Protein AF-A0A9E2K5U3-F1 (afdb_monomer)

Secondary structure (DSSP, 8-state):
-------------SS-PPP----TT-EEEETTEEEEEPPP-TTS-EEEEEEE-SSS--EEEEEEEEE-TTS-EEE--S-TTS--

Solvent-accessible surface area (backbone atoms only — not comparable to full-atom values): 5318 Å² total; per-residue (Å²): 142,86,81,86,79,82,86,77,80,83,88,81,76,88,87,73,75,71,76,85,61,70,45,71,56,42,70,47,85,50,78,70,25,38,38,35,27,35,62,59,48,97,39,54,30,25,47,38,33,41,35,40,32,73,74,97,62,66,49,74,51,72,47,52,27,26,61,47,100,85,37,43,78,43,78,58,93,80,52,81,87,57,69,94

Structure (mmCIF, N/CA/C/O backbone):
data_AF-A0A9E2K5U3-F1
#
_entry.id   AF-A0A9E2K5U3-F1
#
loop_
_atom_site.group_PDB
_atom_site.id
_atom_site.type_symbol
_atom_site.label_atom_id
_atom_site.label_alt_id
_atom_site.label_comp_id
_atom_site.label_asym_id
_atom_site.label_entity_id
_atom_site.label_seq_id
_atom_site.pdbx_PDB_ins_code
_atom_site.Cartn_x
_atom_site.Cartn_y
_atom_site.Cartn_z
_atom_site.occupancy
_atom_site.B_iso_or_equiv
_atom_site.auth_seq_id
_atom_site.auth_comp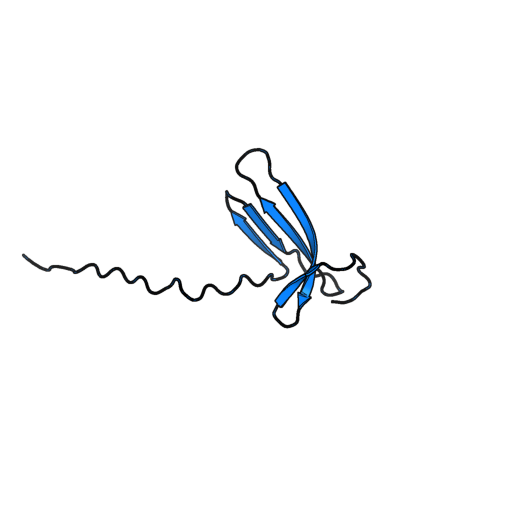_id
_atom_site.auth_asym_id
_atom_site.auth_atom_id
_atom_site.pdbx_PDB_model_num
ATOM 1 N N . MET A 1 1 ? -35.951 11.182 -49.240 1.00 42.78 1 MET A N 1
ATOM 2 C CA . MET A 1 1 ? -34.645 11.260 -48.548 1.00 42.78 1 MET A CA 1
ATOM 3 C C . MET A 1 1 ? -34.577 12.560 -47.773 1.00 42.78 1 MET A C 1
ATOM 5 O O . MET A 1 1 ? -34.697 13.598 -48.410 1.00 42.78 1 MET A O 1
ATOM 9 N N . ARG A 1 2 ? -34.440 12.476 -46.443 1.00 43.06 2 ARG A N 1
ATOM 10 C CA . ARG A 1 2 ? -33.873 13.461 -45.495 1.00 43.06 2 ARG A CA 1
ATOM 11 C C . ARG A 1 2 ? -34.402 13.111 -44.102 1.00 43.06 2 ARG A C 1
ATOM 13 O O . ARG A 1 2 ? -35.483 13.543 -43.726 1.00 43.06 2 ARG A O 1
ATOM 20 N N . LEU A 1 3 ? -33.645 12.307 -43.366 1.00 42.31 3 LEU A N 1
ATOM 21 C CA . LEU A 1 3 ? -33.776 12.224 -41.917 1.00 42.31 3 LEU A CA 1
ATOM 22 C C . LEU A 1 3 ? -32.431 12.687 -41.361 1.00 42.31 3 LEU A C 1
ATOM 24 O O . LEU A 1 3 ? -31.433 11.979 -41.464 1.00 42.31 3 LEU A O 1
ATOM 28 N N . GLY A 1 4 ? -32.387 13.941 -40.914 1.00 45.78 4 GLY A N 1
ATOM 29 C CA . GLY A 1 4 ? -31.239 14.487 -40.205 1.00 45.78 4 GLY A CA 1
ATOM 30 C C . GLY A 1 4 ? -31.255 13.948 -38.783 1.00 45.78 4 GLY A C 1
ATOM 31 O O . GLY A 1 4 ? -32.186 14.240 -38.037 1.00 45.78 4 GLY A O 1
ATOM 32 N N . LEU A 1 5 ? -30.251 13.153 -38.420 1.00 51.59 5 LEU A N 1
ATOM 33 C CA . LEU A 1 5 ? -29.992 12.796 -37.031 1.00 51.59 5 LEU A CA 1
ATOM 34 C C . LEU A 1 5 ? -28.969 13.786 -36.476 1.00 51.59 5 LEU A C 1
ATOM 36 O O . LEU A 1 5 ? -27.810 13.803 -36.886 1.00 51.59 5 LEU A O 1
ATOM 40 N N . ALA A 1 6 ? -29.437 14.640 -35.572 1.00 52.59 6 ALA A N 1
ATOM 41 C CA . ALA A 1 6 ? -28.598 15.494 -34.756 1.00 52.59 6 ALA A CA 1
ATOM 42 C C . ALA A 1 6 ? -27.813 14.618 -33.768 1.00 52.59 6 ALA A C 1
ATOM 44 O O . ALA A 1 6 ? -28.394 14.016 -32.865 1.00 52.59 6 ALA A O 1
ATOM 45 N N . SER A 1 7 ? -26.494 14.548 -33.938 1.00 5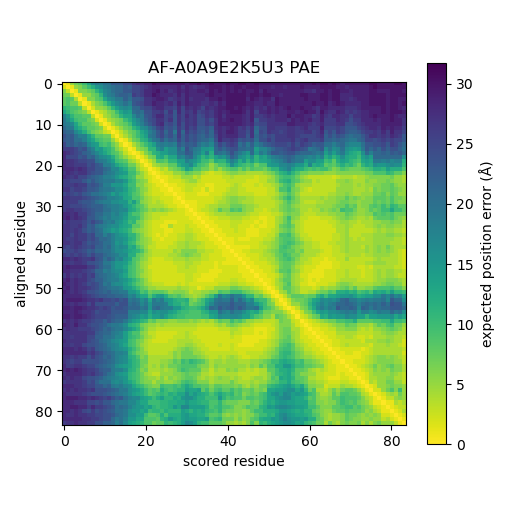3.88 7 SER A N 1
ATOM 46 C CA . SER A 1 7 ? -25.588 13.950 -32.957 1.00 53.88 7 SER A CA 1
ATOM 47 C C . SER A 1 7 ? -25.399 14.916 -31.790 1.00 53.88 7 SER A C 1
ATOM 49 O O . SER A 1 7 ? -24.471 15.723 -31.773 1.00 53.88 7 SER A O 1
ATOM 51 N N . GLY A 1 8 ? -26.310 14.857 -30.820 1.00 50.91 8 GLY A N 1
ATOM 52 C CA . GLY A 1 8 ? -26.097 15.432 -29.496 1.00 50.91 8 GLY A CA 1
ATOM 53 C C . GLY A 1 8 ? -25.094 14.572 -28.734 1.00 50.91 8 GLY A C 1
ATOM 54 O O . GLY A 1 8 ? -25.430 13.480 -28.282 1.00 50.91 8 GLY A O 1
ATOM 55 N N . LEU A 1 9 ? -23.853 15.042 -28.622 1.00 53.41 9 LEU A N 1
ATOM 56 C CA . LEU A 1 9 ? -22.828 14.410 -27.799 1.00 53.41 9 LEU A CA 1
ATOM 57 C C . LEU A 1 9 ? -23.178 14.669 -26.324 1.00 53.41 9 LEU A C 1
ATOM 59 O O . LEU A 1 9 ? -22.977 15.770 -25.813 1.00 53.41 9 LEU A O 1
ATOM 63 N N . ILE A 1 10 ? -23.757 13.676 -25.649 1.00 54.09 10 ILE A N 1
ATOM 64 C CA . ILE A 1 10 ? -24.020 13.734 -24.208 1.00 54.09 10 ILE A CA 1
ATOM 65 C C . ILE A 1 10 ? -22.674 13.599 -23.487 1.00 54.09 10 ILE A C 1
ATOM 67 O O . ILE A 1 10 ? -22.172 12.496 -23.290 1.00 54.09 10 ILE A O 1
ATOM 71 N N . ILE A 1 11 ? -22.080 14.726 -23.092 1.00 56.22 11 ILE A N 1
ATOM 72 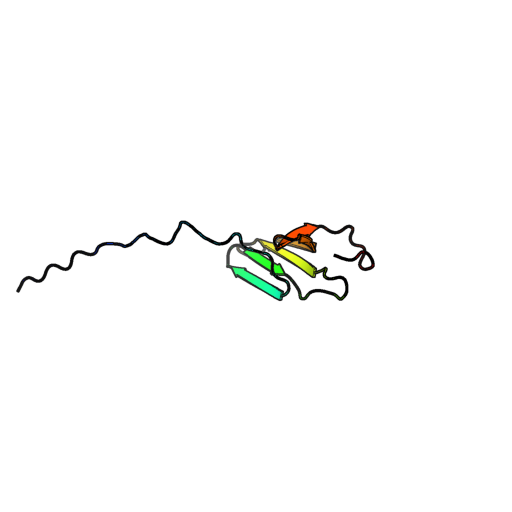C CA . ILE A 1 11 ? -20.978 14.765 -22.122 1.00 56.22 11 ILE A CA 1
ATOM 73 C C . ILE A 1 11 ? -21.604 14.976 -20.739 1.00 56.22 11 ILE A C 1
ATOM 75 O O . ILE A 1 11 ? -21.591 16.072 -20.190 1.00 56.22 11 ILE A O 1
ATOM 79 N N . ALA A 1 12 ? -22.222 13.934 -20.191 1.00 51.53 12 ALA A N 1
ATOM 80 C CA . ALA A 1 12 ? -22.766 13.945 -18.834 1.00 51.53 12 ALA A CA 1
ATOM 81 C C . ALA A 1 12 ? -22.272 12.695 -18.101 1.00 51.53 12 ALA A C 1
ATOM 83 O O . ALA A 1 12 ? -22.984 11.706 -17.979 1.00 51.53 12 ALA A O 1
ATOM 84 N N . GLY A 1 13 ? -21.009 12.714 -17.678 1.00 49.03 13 GLY A N 1
ATOM 85 C CA . GLY A 1 13 ? -20.428 11.588 -16.939 1.00 49.03 13 GLY A CA 1
ATOM 86 C C . GLY A 1 13 ? -19.128 11.876 -16.190 1.00 49.03 13 GLY A C 1
ATOM 87 O O . GLY A 1 13 ? -18.669 11.019 -15.450 1.00 49.03 13 GLY A O 1
ATOM 88 N N . LEU A 1 14 ? -18.532 13.066 -16.334 1.00 48.00 14 LEU A N 1
ATOM 89 C CA . LEU A 1 14 ? -17.187 13.338 -15.809 1.00 48.00 14 LEU A CA 1
ATOM 90 C C . LEU A 1 14 ? -17.133 13.942 -14.393 1.00 48.00 14 LEU A C 1
ATOM 92 O O . LEU A 1 14 ? -16.059 14.346 -13.963 1.00 48.00 14 LEU A O 1
ATOM 96 N N . LEU A 1 15 ? -18.258 14.067 -13.679 1.00 50.16 15 LEU A N 1
ATOM 97 C CA . LEU A 1 15 ? -18.316 14.906 -12.468 1.00 50.16 15 LEU A CA 1
ATOM 98 C C . LEU A 1 15 ? -18.386 14.160 -11.133 1.00 50.16 15 LEU A C 1
ATOM 100 O O . LEU A 1 15 ? -18.394 14.812 -10.094 1.00 50.16 15 LEU A O 1
ATOM 104 N N . VAL A 1 16 ? -18.382 12.826 -11.122 1.00 47.47 16 VAL A N 1
ATOM 105 C CA . VAL A 1 16 ? -18.288 12.065 -9.866 1.00 47.47 16 VAL A CA 1
ATOM 106 C C . VAL A 1 16 ? -17.488 10.785 -10.095 1.00 47.47 16 VAL A C 1
ATOM 108 O O . VAL A 1 16 ? -18.016 9.680 -10.026 1.00 47.47 16 VAL A O 1
ATOM 111 N N . ALA A 1 17 ? -16.202 10.916 -10.424 1.00 44.03 17 ALA A N 1
ATOM 112 C CA . ALA A 1 17 ? -15.312 9.787 -10.190 1.00 44.03 17 ALA A CA 1
ATOM 113 C C . ALA A 1 17 ? -15.256 9.604 -8.662 1.00 44.03 17 ALA A C 1
ATOM 115 O O . ALA A 1 17 ? -14.896 10.569 -7.977 1.00 44.03 17 ALA A O 1
ATOM 116 N N . PRO A 1 18 ? -15.664 8.450 -8.098 1.00 45.22 18 PRO A N 1
ATOM 117 C CA . PRO A 1 18 ? -15.389 8.185 -6.695 1.00 45.22 18 PRO A CA 1
ATOM 118 C C . PRO A 1 18 ? -13.887 8.388 -6.489 1.00 45.22 18 PRO A C 1
ATOM 120 O O . PRO A 1 18 ? -13.089 7.972 -7.334 1.00 45.22 18 PRO A O 1
ATOM 123 N N . ALA A 1 19 ? -13.504 9.076 -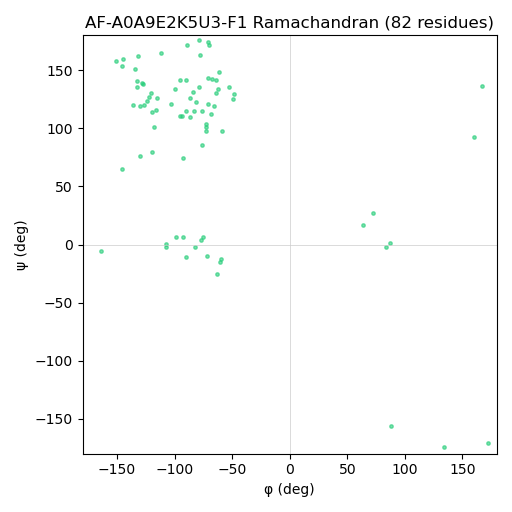5.408 1.00 52.12 19 ALA A N 1
ATOM 124 C CA . ALA A 1 19 ? -12.112 9.053 -4.980 1.00 52.12 19 ALA A CA 1
ATOM 125 C C . ALA A 1 19 ? -11.709 7.578 -4.955 1.00 52.12 19 ALA A C 1
ATOM 127 O O . ALA A 1 19 ? -12.455 6.777 -4.392 1.00 52.12 19 ALA A O 1
ATOM 128 N N . ALA A 1 20 ? -10.638 7.215 -5.661 1.00 56.59 20 ALA A N 1
ATOM 129 C CA . ALA A 1 20 ? -10.181 5.837 -5.709 1.00 56.59 20 ALA A CA 1
ATOM 130 C C . ALA A 1 20 ? -9.876 5.413 -4.266 1.00 56.59 20 ALA A C 1
ATOM 132 O O . ALA A 1 20 ? -8.861 5.806 -3.699 1.00 56.59 20 ALA A O 1
ATOM 133 N N . LEU A 1 21 ? -10.836 4.728 -3.647 1.00 63.81 21 LEU A N 1
ATOM 134 C CA . LEU A 1 21 ? -10.697 4.140 -2.331 1.00 63.81 21 LEU A CA 1
ATOM 135 C C . LEU A 1 21 ? -9.738 2.972 -2.501 1.00 63.81 21 LEU A C 1
ATOM 137 O O . LEU A 1 21 ? -10.007 2.080 -3.307 1.00 63.81 21 LEU A O 1
ATOM 141 N N . ALA A 1 22 ? -8.622 3.005 -1.782 1.00 67.56 22 ALA A N 1
ATOM 142 C CA . ALA A 1 22 ? -7.756 1.845 -1.716 1.00 67.56 22 ALA A CA 1
ATOM 143 C C . ALA A 1 22 ? -8.534 0.720 -1.045 1.00 67.56 22 ALA A C 1
ATOM 145 O O . ALA A 1 22 ? -9.184 0.922 -0.016 1.00 67.56 22 ALA A O 1
ATOM 146 N N . THR A 1 23 ? -8.517 -0.444 -1.670 1.00 82.62 23 THR A N 1
ATOM 147 C CA . THR A 1 23 ? -9.283 -1.593 -1.207 1.00 82.62 23 THR A CA 1
ATOM 148 C C . THR A 1 23 ? -8.320 -2.764 -1.166 1.00 82.62 23 THR A C 1
ATOM 150 O O . THR A 1 23 ? -7.803 -3.122 -2.222 1.00 82.62 23 THR A O 1
ATOM 153 N N . PRO A 1 24 ? -8.072 -3.385 0.001 1.00 87.25 24 PRO A N 1
ATOM 154 C CA . PRO A 1 24 ? -7.200 -4.548 0.083 1.00 87.25 24 PRO A CA 1
ATOM 155 C C . PRO A 1 24 ? -7.560 -5.599 -0.977 1.00 87.25 24 PRO A C 1
ATOM 157 O O . PRO A 1 24 ? -8.727 -5.963 -1.145 1.00 87.25 24 PRO A O 1
ATOM 160 N N . GLY A 1 25 ? -6.561 -6.057 -1.727 1.00 85.56 25 GLY A N 1
ATOM 161 C CA . GLY A 1 25 ? -6.707 -6.956 -2.874 1.00 85.56 25 GLY A CA 1
ATOM 162 C C . GLY A 1 25 ? -6.966 -6.270 -4.223 1.00 85.56 25 G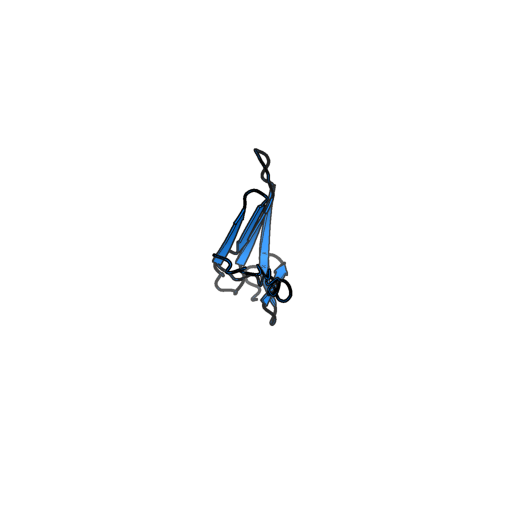LY A C 1
ATOM 163 O O . GLY A 1 25 ? -7.148 -6.966 -5.227 1.00 85.56 25 GLY A O 1
ATOM 164 N N . GLN A 1 26 ? -7.010 -4.937 -4.291 1.00 87.69 26 GLN A N 1
ATOM 165 C CA . GLN A 1 26 ? -7.224 -4.199 -5.533 1.00 87.69 26 GLN A CA 1
ATOM 166 C C . GLN A 1 26 ? -5.914 -3.954 -6.283 1.00 87.69 26 GLN A C 1
ATOM 168 O O . GLN A 1 26 ? -4.996 -3.306 -5.796 1.00 87.69 26 GLN A O 1
ATOM 173 N N . CYS A 1 27 ? -5.882 -4.361 -7.550 1.00 86.88 27 CYS A N 1
ATOM 174 C CA . CYS A 1 27 ? -4.769 -4.075 -8.448 1.00 86.88 27 CYS A CA 1
ATOM 175 C C . CYS A 1 27 ? -5.256 -3.283 -9.659 1.00 86.88 27 CYS A C 1
ATOM 177 O O . CYS A 1 27 ? -6.202 -3.686 -10.340 1.00 86.88 27 CYS A O 1
ATOM 179 N N . TRP A 1 28 ? -4.572 -2.190 -9.978 1.00 85.06 28 TRP A N 1
ATOM 180 C CA . TRP A 1 28 ? -4.759 -1.462 -11.224 1.00 85.06 28 TRP A CA 1
ATOM 181 C C . TRP A 1 28 ? -3.425 -1.288 -11.929 1.00 85.06 28 TRP A C 1
ATOM 183 O O . TRP A 1 28 ? -2.528 -0.647 -11.400 1.00 85.06 28 TRP A O 1
ATOM 193 N N . ASN A 1 29 ? -3.315 -1.821 -13.144 1.00 83.00 29 ASN A N 1
ATOM 194 C CA . ASN A 1 29 ? -2.100 -1.746 -13.943 1.00 83.00 29 ASN A CA 1
ATOM 195 C C . ASN A 1 29 ? -2.390 -1.063 -15.282 1.00 83.00 29 ASN A C 1
ATOM 197 O O . ASN A 1 29 ? -3.294 -1.474 -16.014 1.00 83.00 29 ASN A O 1
ATOM 201 N N . SER A 1 30 ? -1.616 -0.031 -15.608 1.00 80.75 30 SER A N 1
ATOM 202 C CA . SER A 1 30 ? -1.680 0.675 -16.882 1.00 80.75 30 SER A CA 1
ATOM 203 C C . SER A 1 30 ? -0.284 0.856 -17.489 1.00 80.75 30 SER A C 1
ATOM 205 O O . SER A 1 30 ? 0.720 0.818 -16.775 1.00 80.75 30 SER A O 1
ATOM 207 N N . PRO A 1 31 ? -0.192 1.147 -18.799 1.00 76.81 31 PRO A N 1
ATOM 208 C CA . PRO A 1 31 ? 1.087 1.417 -19.460 1.00 76.81 31 PRO A CA 1
ATOM 209 C C . PRO A 1 31 ? 1.879 2.612 -18.908 1.00 76.81 31 PRO A C 1
ATOM 211 O O . PRO A 1 31 ? 3.031 2.788 -19.291 1.00 76.81 31 PRO A O 1
ATOM 214 N N . PHE A 1 32 ? 1.268 3.457 -18.072 1.00 77.38 32 PHE A N 1
ATOM 215 C CA . PHE A 1 32 ? 1.909 4.634 -17.476 1.00 77.38 32 PHE A CA 1
ATOM 216 C C . PHE A 1 32 ? 2.208 4.458 -15.983 1.00 77.38 32 PHE A C 1
ATOM 218 O O . PHE A 1 32 ? 2.790 5.346 -15.360 1.00 77.38 32 PHE A O 1
ATOM 225 N N . GLY A 1 33 ? 1.827 3.318 -15.409 1.00 82.12 33 GLY A N 1
ATOM 226 C CA . GLY A 1 33 ? 1.913 3.047 -13.983 1.00 82.12 33 GLY A CA 1
ATOM 227 C C . GLY A 1 33 ? 0.638 2.427 -13.434 1.00 82.12 33 GLY A C 1
ATOM 228 O O . GLY A 1 33 ? -0.294 2.100 -14.172 1.00 82.12 33 GLY A O 1
ATOM 229 N N . GLY A 1 34 ? 0.600 2.260 -12.127 1.00 86.31 34 GLY A N 1
ATOM 230 C CA . GLY A 1 34 ? -0.484 1.596 -11.440 1.00 86.31 34 GLY A CA 1
ATOM 231 C C . GLY A 1 34 ? -0.180 1.388 -9.968 1.00 86.31 34 GLY A C 1
ATOM 232 O O . GLY A 1 34 ? 0.809 1.900 -9.443 1.00 86.31 34 GLY A O 1
ATOM 233 N N . PHE A 1 35 ? -1.043 0.624 -9.318 1.00 87.12 35 PHE A N 1
ATOM 234 C CA . PHE A 1 35 ? -0.878 0.222 -7.932 1.00 87.12 35 PHE A CA 1
ATOM 235 C C . PHE A 1 35 ? -1.414 -1.191 -7.701 1.00 87.12 35 PHE A C 1
ATOM 237 O O . PHE A 1 35 ? -2.201 -1.715 -8.496 1.00 87.12 35 PHE A O 1
ATOM 244 N N . CYS A 1 36 ? -0.961 -1.815 -6.622 1.00 88.31 36 CYS A N 1
ATOM 245 C CA . CYS A 1 36 ? -1.510 -3.050 -6.084 1.00 88.31 36 CYS A CA 1
ATOM 246 C C . CYS A 1 36 ? -1.610 -2.922 -4.564 1.00 88.31 36 CYS A C 1
ATOM 248 O O . CYS A 1 36 ? -0.590 -2.743 -3.900 1.00 88.31 36 CYS A O 1
ATOM 250 N N . ASP A 1 37 ? -2.829 -3.042 -4.057 1.00 89.88 37 ASP A N 1
ATOM 251 C CA . ASP A 1 37 ? -3.159 -3.259 -2.655 1.00 89.88 37 ASP A CA 1
ATOM 252 C C . ASP A 1 37 ? -3.209 -4.776 -2.436 1.00 89.88 37 ASP A C 1
ATOM 254 O O . ASP A 1 37 ? -4.039 -5.464 -3.035 1.00 89.88 37 ASP A O 1
ATOM 258 N N . GLU A 1 38 ? -2.317 -5.336 -1.625 1.00 88.94 38 GLU A N 1
ATOM 259 C CA . GLU A 1 38 ? -2.361 -6.765 -1.299 1.00 88.94 38 GLU A CA 1
ATOM 260 C C . GLU A 1 38 ? -3.566 -7.109 -0.409 1.00 88.94 38 GLU A C 1
ATOM 262 O O . GLU A 1 38 ? -4.318 -6.239 0.039 1.00 88.94 38 GLU A O 1
ATOM 267 N N . LEU A 1 39 ? -3.796 -8.408 -0.199 1.00 90.75 39 LEU A N 1
ATOM 268 C CA . LEU A 1 39 ? -4.805 -8.859 0.756 1.00 90.75 39 LEU A CA 1
ATOM 269 C C . LEU A 1 39 ? -4.443 -8.376 2.169 1.00 90.75 39 LEU A C 1
ATOM 271 O O . LEU A 1 39 ? -3.255 -8.275 2.479 1.00 90.75 39 LEU A O 1
ATOM 275 N N . PRO A 1 40 ? -5.447 -8.098 3.016 1.00 88.88 40 PRO A N 1
ATOM 276 C CA . PRO A 1 40 ? -5.184 -7.640 4.364 1.00 88.88 40 PRO A CA 1
ATOM 277 C C . PRO A 1 40 ? -4.616 -8.777 5.215 1.00 88.88 40 PRO A C 1
ATOM 279 O O . PRO A 1 40 ? -5.033 -9.934 5.080 1.00 88.88 40 PRO A O 1
ATOM 282 N N . ASP A 1 41 ? -3.683 -8.433 6.091 1.00 87.50 41 ASP A N 1
ATOM 283 C CA . ASP A 1 41 ? -3.176 -9.307 7.139 1.00 87.50 41 ASP A CA 1
ATOM 284 C C . ASP A 1 41 ? -4.166 -9.345 8.325 1.00 87.50 41 ASP A C 1
ATOM 286 O O . ASP A 1 41 ? -5.215 -8.689 8.327 1.00 87.50 41 ASP A O 1
ATOM 290 N N . ALA A 1 42 ? -3.876 -10.165 9.332 1.00 85.12 42 ALA A N 1
ATOM 291 C CA . ALA A 1 42 ? -4.741 -10.388 10.488 1.00 85.12 42 ALA A CA 1
ATOM 292 C C . ALA A 1 42 ? -4.970 -9.125 11.338 1.00 85.12 42 ALA A C 1
ATOM 294 O O . ALA A 1 42 ? -5.999 -9.027 12.008 1.00 85.12 42 ALA A O 1
ATOM 295 N N . ASP A 1 43 ? -4.035 -8.176 11.298 1.00 83.12 43 ASP A N 1
ATOM 296 C CA . ASP A 1 43 ? -4.092 -6.867 11.960 1.00 83.12 43 ASP A CA 1
ATOM 297 C C . ASP A 1 43 ? -4.898 -5.821 11.163 1.00 83.12 43 ASP A C 1
ATOM 299 O O . ASP A 1 43 ? -5.077 -4.698 11.626 1.00 83.12 43 ASP A O 1
ATOM 303 N N . GLY A 1 44 ? -5.398 -6.180 9.973 1.00 84.75 44 GLY A N 1
ATOM 304 C CA . GLY A 1 44 ? -6.132 -5.289 9.074 1.00 84.75 44 GLY A CA 1
ATOM 305 C C . GLY A 1 44 ? -5.246 -4.416 8.182 1.00 84.75 44 GLY A C 1
ATOM 306 O O . GLY A 1 44 ? -5.776 -3.684 7.339 1.00 84.75 44 GLY A O 1
ATOM 307 N N . SER A 1 45 ? -3.923 -4.498 8.325 1.00 88.38 45 SER A N 1
ATOM 308 C CA . SER A 1 45 ? -2.973 -3.803 7.461 1.00 88.38 45 SER A CA 1
ATOM 309 C C . SER A 1 45 ? -2.826 -4.524 6.128 1.00 88.38 45 SER A C 1
ATOM 311 O O . SER A 1 45 ? -3.207 -5.681 5.973 1.00 88.38 45 SER A O 1
ATOM 313 N N . PHE A 1 46 ? -2.285 -3.844 5.127 1.00 88.69 46 PHE A N 1
ATOM 314 C CA . PHE A 1 46 ? -1.968 -4.451 3.839 1.00 88.69 46 PHE A CA 1
ATOM 315 C C . PHE A 1 46 ? -0.785 -3.746 3.190 1.00 88.69 46 PHE A C 1
ATOM 317 O O . PHE A 1 46 ? -0.469 -2.592 3.492 1.00 88.69 46 PHE A O 1
ATOM 324 N N . LEU A 1 47 ? -0.119 -4.443 2.273 1.00 88.31 47 LEU A N 1
ATOM 325 C CA . LEU A 1 47 ? 0.957 -3.857 1.491 1.00 88.31 47 LEU A CA 1
ATOM 326 C C . LEU A 1 47 ? 0.371 -3.065 0.318 1.00 88.31 47 LEU A C 1
ATOM 328 O O . LEU A 1 47 ? -0.329 -3.622 -0.525 1.00 88.31 47 LEU A O 1
ATOM 332 N N . HIS A 1 48 ? 0.695 -1.779 0.241 1.00 88.38 48 HIS A N 1
ATOM 333 C CA . HIS A 1 48 ? 0.391 -0.932 -0.903 1.00 88.38 48 HIS A CA 1
ATOM 334 C C . HIS A 1 48 ? 1.655 -0.734 -1.734 1.00 88.38 48 HIS A C 1
ATOM 336 O O . HIS A 1 48 ? 2.656 -0.221 -1.235 1.00 88.38 48 HIS A O 1
ATOM 342 N N . CYS A 1 49 ? 1.613 -1.124 -3.006 1.00 85.69 49 CYS A N 1
ATOM 343 C CA . CYS A 1 49 ? 2.709 -0.938 -3.949 1.00 85.69 49 CYS A CA 1
ATOM 344 C C . CYS A 1 49 ? 2.275 -0.074 -5.132 1.00 85.69 49 CYS A C 1
ATOM 346 O O . CYS A 1 49 ? 1.506 -0.527 -5.977 1.00 85.69 49 CYS A O 1
ATOM 348 N N . GLU A 1 50 ? 2.851 1.116 -5.267 1.00 87.00 50 GLU A N 1
ATOM 349 C CA . GLU A 1 50 ? 2.734 1.951 -6.461 1.00 87.00 50 GLU A CA 1
ATOM 350 C C . GLU A 1 50 ? 3.863 1.631 -7.431 1.00 87.00 50 GLU A C 1
ATOM 352 O O . GLU A 1 50 ? 5.020 1.423 -7.046 1.00 87.00 50 GLU A O 1
ATOM 357 N N . TYR A 1 51 ? 3.548 1.623 -8.717 1.00 85.19 51 TYR A N 1
ATOM 358 C CA . TYR A 1 51 ? 4.535 1.486 -9.770 1.00 85.19 51 TYR A CA 1
ATOM 359 C C . TYR A 1 51 ? 4.311 2.532 -10.847 1.00 85.19 51 TYR A C 1
ATOM 361 O O . TYR A 1 51 ? 3.196 2.774 -11.292 1.00 85.19 51 TYR A O 1
ATOM 369 N N . THR A 1 52 ? 5.390 3.154 -11.300 1.00 78.31 52 THR A N 1
ATOM 370 C CA . THR A 1 52 ? 5.362 4.104 -12.413 1.00 78.31 52 THR A CA 1
ATOM 371 C C . THR A 1 52 ? 6.406 3.695 -13.436 1.00 78.31 52 THR A C 1
ATOM 373 O O . THR A 1 52 ? 7.501 3.249 -13.084 1.00 78.31 52 THR A O 1
ATOM 376 N N . GLY A 1 53 ? 6.068 3.793 -14.721 1.00 61.03 53 GLY A N 1
ATOM 377 C CA . GLY A 1 53 ? 7.047 3.516 -15.766 1.00 61.03 53 GLY A CA 1
ATOM 378 C C . GLY A 1 53 ? 6.464 3.363 -17.163 1.00 61.03 53 GLY A C 1
ATOM 379 O O . GLY A 1 53 ? 5.475 2.667 -17.363 1.00 61.03 53 GLY A O 1
ATOM 380 N N . PHE A 1 54 ? 7.150 3.975 -18.129 1.00 49.84 54 PHE A N 1
ATOM 381 C CA . PHE A 1 54 ? 7.057 3.682 -19.556 1.00 49.84 54 PHE A CA 1
ATOM 382 C C . PHE A 1 54 ? 8.437 3.164 -19.997 1.00 49.84 54 PHE A C 1
ATOM 384 O O . PHE A 1 54 ? 9.425 3.893 -19.905 1.00 49.84 54 PHE A O 1
ATOM 391 N N . GLY A 1 55 ? 8.539 1.908 -20.442 1.00 54.06 55 GLY A N 1
ATOM 392 C CA . GLY A 1 55 ? 9.820 1.289 -20.825 1.00 54.06 55 GLY A CA 1
ATOM 393 C C . GLY A 1 55 ? 10.579 0.603 -19.674 1.00 54.06 55 GLY A C 1
ATOM 394 O O . GLY A 1 55 ? 9.979 0.154 -18.707 1.00 54.06 55 GLY A O 1
ATOM 395 N N . SER A 1 56 ? 11.905 0.462 -19.801 1.00 44.38 56 SER A N 1
ATOM 396 C CA . SER A 1 56 ? 12.761 -0.424 -18.980 1.00 44.38 56 SER A CA 1
ATOM 397 C C . SER A 1 56 ? 13.104 0.066 -17.562 1.00 44.38 56 SER A C 1
ATOM 399 O O . SER A 1 56 ? 13.868 -0.601 -16.868 1.00 44.38 56 SER A O 1
ATOM 401 N N . SER A 1 57 ? 12.563 1.205 -17.127 1.00 54.06 57 SER A N 1
ATOM 402 C CA . SER A 1 57 ? 12.793 1.765 -15.788 1.00 54.06 57 SER A CA 1
ATOM 403 C C . SER A 1 57 ? 11.468 1.880 -15.043 1.00 54.06 57 SER A C 1
ATOM 405 O O . SER A 1 57 ? 10.866 2.949 -14.988 1.00 54.06 57 SER A O 1
ATOM 407 N N . SER A 1 58 ? 11.000 0.759 -14.500 1.00 69.00 58 SER A N 1
ATOM 408 C CA . SER A 1 58 ? 9.836 0.725 -13.616 1.00 69.00 58 SER A CA 1
ATOM 409 C C . SER A 1 58 ? 10.280 1.086 -12.199 1.00 69.00 58 SER A C 1
ATOM 411 O O . SER A 1 58 ? 11.059 0.351 -11.591 1.00 69.00 58 SER A O 1
ATOM 413 N N . TYR A 1 59 ? 9.808 2.212 -11.667 1.00 75.12 59 TYR A N 1
ATOM 414 C CA . TYR A 1 59 ? 9.968 2.537 -10.251 1.00 75.12 59 TYR A CA 1
ATOM 415 C C . TYR A 1 59 ? 8.843 1.857 -9.477 1.00 75.12 59 TYR A C 1
ATOM 417 O O . TYR A 1 59 ? 7.687 1.966 -9.881 1.00 75.12 59 TYR A O 1
ATOM 425 N N . ARG A 1 60 ? 9.173 1.153 -8.390 1.00 84.69 60 ARG A N 1
ATOM 426 C CA . ARG A 1 60 ? 8.195 0.542 -7.485 1.00 84.69 60 ARG A CA 1
ATOM 427 C C . ARG A 1 60 ? 8.435 1.052 -6.072 1.00 84.69 60 ARG A C 1
ATOM 429 O O . ARG A 1 60 ? 9.539 0.894 -5.553 1.00 84.69 60 ARG A O 1
ATOM 436 N N . ASN A 1 61 ? 7.410 1.635 -5.469 1.00 84.19 61 ASN A N 1
ATOM 437 C CA . ASN A 1 61 ? 7.402 2.061 -4.077 1.00 84.19 61 ASN A CA 1
ATOM 438 C C . ASN A 1 61 ? 6.363 1.232 -3.331 1.00 84.19 61 ASN A C 1
ATOM 440 O O . ASN A 1 61 ? 5.226 1.164 -3.779 1.00 84.19 61 ASN A O 1
ATOM 444 N N . CYS A 1 62 ? 6.764 0.580 -2.243 1.00 85.50 62 CYS A N 1
ATOM 445 C CA . CYS A 1 62 ? 5.859 -0.223 -1.433 1.00 85.50 62 CYS A CA 1
ATOM 446 C C . CYS A 1 62 ? 5.948 0.212 0.025 1.00 85.50 62 CYS A C 1
ATOM 448 O O . CYS A 1 62 ? 7.053 0.428 0.529 1.00 85.50 62 CYS A O 1
ATOM 450 N N . TYR A 1 63 ? 4.805 0.294 0.691 1.00 85.00 63 TYR A N 1
ATOM 451 C CA . TYR A 1 63 ? 4.693 0.581 2.115 1.00 85.00 63 TYR A CA 1
ATOM 452 C C . TYR A 1 63 ? 3.511 -0.183 2.714 1.00 85.00 63 TYR A C 1
ATOM 454 O O . TYR A 1 63 ? 2.565 -0.532 2.008 1.00 85.00 63 TYR A O 1
ATOM 462 N N . GLN A 1 64 ? 3.577 -0.465 4.012 1.00 87.56 64 GLN A N 1
ATOM 463 C CA . GLN A 1 64 ? 2.445 -1.025 4.743 1.00 87.56 64 GLN A CA 1
ATOM 464 C C . GLN A 1 64 ? 1.454 0.099 5.062 1.00 87.56 64 GLN A C 1
ATOM 466 O O . GLN A 1 64 ? 1.849 1.207 5.444 1.00 87.56 64 GLN A O 1
ATOM 471 N N . ALA A 1 65 ? 0.173 -0.178 4.860 1.00 87.06 65 ALA A N 1
ATOM 472 C CA . ALA A 1 65 ? -0.900 0.782 5.024 1.00 87.06 65 ALA A CA 1
ATOM 473 C C . ALA A 1 65 ? -2.071 0.188 5.809 1.00 87.06 65 ALA A C 1
ATOM 475 O O . ALA A 1 65 ? -2.353 -1.007 5.736 1.00 87.06 65 ALA A O 1
ATOM 476 N N . CYS A 1 66 ? -2.777 1.067 6.510 1.00 87.88 66 CYS A N 1
ATOM 477 C CA . CYS A 1 66 ? -4.102 0.823 7.067 1.00 87.88 66 CYS A CA 1
ATOM 478 C C . CYS A 1 66 ? -5.131 1.696 6.336 1.00 87.88 66 CYS A C 1
ATOM 480 O O . CYS A 1 66 ? -4.777 2.677 5.669 1.00 87.88 66 CYS A O 1
ATOM 482 N N . LEU A 1 67 ? -6.416 1.378 6.506 1.00 86.38 67 LEU A N 1
ATOM 483 C CA . LEU A 1 67 ? -7.516 2.247 6.087 1.00 86.38 67 LEU A CA 1
ATOM 484 C C . LEU A 1 67 ? -8.074 3.038 7.272 1.00 86.38 67 LEU A C 1
ATOM 486 O O . LEU A 1 67 ? -8.358 2.469 8.321 1.00 86.38 67 LEU A O 1
ATOM 490 N N . ASP A 1 68 ? -8.296 4.342 7.094 1.00 82.31 68 ASP A N 1
ATOM 491 C CA . ASP A 1 68 ? -9.087 5.132 8.041 1.00 82.31 68 ASP A CA 1
ATOM 492 C C . ASP A 1 68 ? -10.587 4.771 7.965 1.00 82.31 68 ASP A C 1
ATOM 494 O O . ASP A 1 68 ? -11.038 4.033 7.087 1.00 82.31 68 ASP A O 1
ATOM 498 N N . ALA A 1 69 ? -11.407 5.333 8.860 1.00 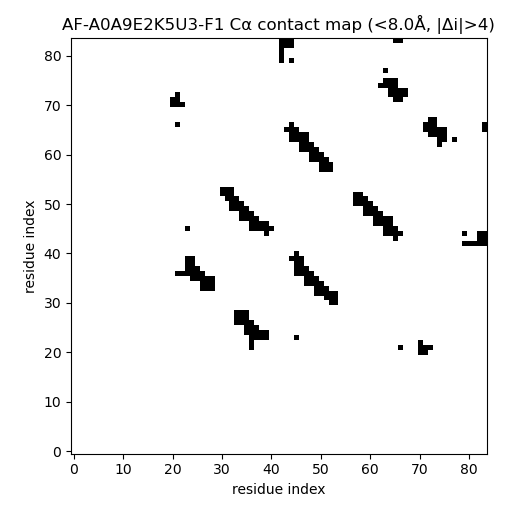80.12 69 ALA A N 1
ATOM 499 C CA . ALA A 1 69 ? -12.858 5.096 8.864 1.00 80.12 69 ALA A CA 1
ATOM 500 C C . ALA A 1 69 ? -13.577 5.541 7.568 1.00 80.12 69 ALA A C 1
ATOM 502 O O . ALA A 1 69 ? -14.735 5.185 7.345 1.00 80.12 69 ALA A O 1
ATOM 503 N N . GLY A 1 70 ? -12.920 6.345 6.728 1.00 78.75 70 GLY A N 1
ATOM 504 C CA . GLY A 1 70 ? -13.380 6.759 5.405 1.00 78.75 70 GLY A CA 1
ATOM 505 C C . GLY A 1 70 ? -12.769 5.949 4.257 1.00 78.75 70 GLY A C 1
ATOM 506 O O . GLY A 1 70 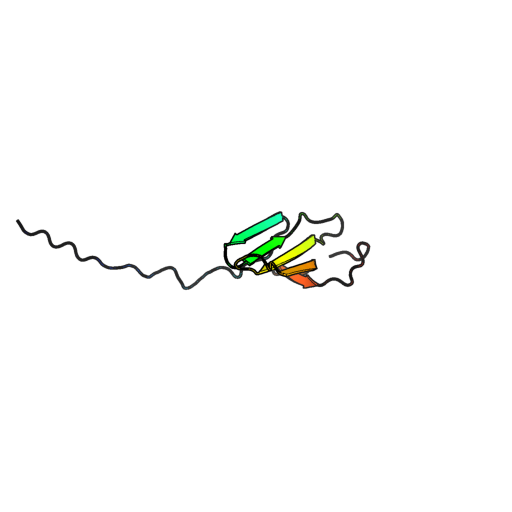? -13.001 6.308 3.103 1.00 78.75 70 GLY A O 1
ATOM 507 N N . GLY A 1 71 ? -12.001 4.896 4.554 1.00 76.56 71 GLY A N 1
ATOM 508 C CA . GLY A 1 71 ? -11.343 4.024 3.586 1.00 76.56 71 GLY A CA 1
ATOM 509 C C . GLY A 1 71 ? -10.149 4.663 2.870 1.00 76.56 71 GLY A C 1
ATOM 510 O O . GLY A 1 71 ? -9.853 4.320 1.724 1.00 76.56 71 GLY A O 1
ATOM 511 N N . ARG A 1 72 ? -9.476 5.629 3.502 1.00 82.25 72 ARG A N 1
ATOM 512 C CA . ARG A 1 72 ? -8.249 6.242 2.974 1.00 82.25 72 ARG A CA 1
ATOM 513 C C . ARG A 1 72 ? -7.012 5.578 3.554 1.00 82.25 72 ARG A C 1
ATOM 515 O O . ARG A 1 72 ? -6.964 5.306 4.749 1.00 82.25 72 ARG A O 1
ATOM 522 N N . LEU A 1 73 ? -5.999 5.414 2.708 1.00 83.56 73 LEU A N 1
ATOM 523 C CA . LEU A 1 73 ? -4.679 4.934 3.104 1.00 83.56 73 LEU A CA 1
ATOM 524 C C . LEU A 1 73 ? -4.020 5.890 4.100 1.00 83.56 73 LEU A C 1
ATOM 526 O O . LEU A 1 73 ? -3.942 7.096 3.844 1.00 83.56 73 LEU A O 1
ATOM 530 N N . TYR A 1 74 ? -3.455 5.340 5.169 1.00 82.62 74 TYR A N 1
ATOM 531 C CA . TYR A 1 74 ? -2.404 5.994 5.939 1.00 82.62 74 TYR A CA 1
ATOM 532 C C . TYR A 1 74 ? -1.254 5.009 6.204 1.00 82.62 74 TYR A C 1
ATOM 534 O O . TYR A 1 74 ? -1.506 3.821 6.423 1.00 82.62 74 TYR A O 1
ATOM 542 N N . PRO A 1 75 ? 0.007 5.472 6.140 1.00 75.00 75 PRO A N 1
ATOM 543 C CA . PRO A 1 75 ? 1.163 4.623 6.398 1.00 75.00 75 PRO A CA 1
ATOM 544 C C . PRO A 1 75 ? 1.203 4.200 7.869 1.00 75.00 75 PRO A C 1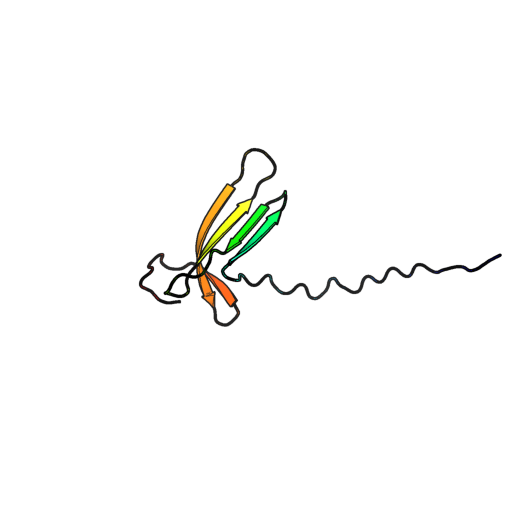
ATOM 546 O O . PRO A 1 75 ? 0.890 5.000 8.755 1.00 75.00 75 PRO A O 1
ATOM 549 N N . THR A 1 76 ? 1.610 2.957 8.114 1.00 74.81 76 THR A N 1
ATOM 550 C CA . THR A 1 76 ? 1.808 2.419 9.466 1.00 74.81 76 THR A CA 1
ATOM 551 C C . THR A 1 76 ? 3.230 2.677 9.966 1.00 74.81 76 THR A C 1
ATOM 553 O O . THR A 1 76 ? 4.109 3.131 9.228 1.00 74.81 76 THR A O 1
ATOM 556 N N . ASP A 1 77 ? 3.467 2.388 11.241 1.00 70.75 77 ASP A N 1
ATOM 557 C CA . ASP A 1 77 ? 4.789 2.367 11.876 1.00 70.75 77 ASP A CA 1
ATOM 558 C C . ASP A 1 77 ? 5.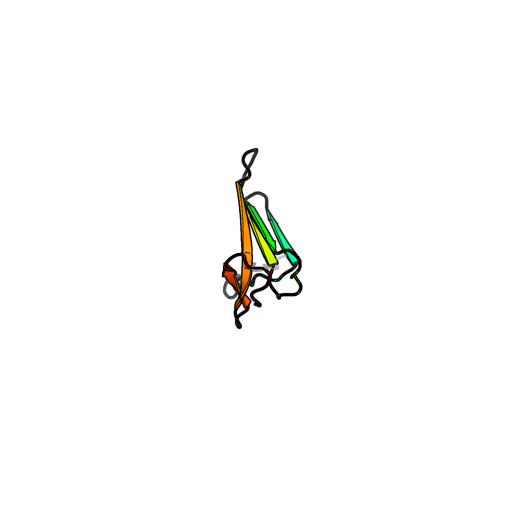631 1.129 11.506 1.00 70.75 77 ASP A C 1
ATOM 560 O O . ASP A 1 77 ? 6.741 0.976 12.016 1.00 70.75 77 ASP A O 1
ATOM 564 N N . TYR A 1 78 ? 5.151 0.303 10.567 1.00 66.44 78 TYR A N 1
ATOM 565 C CA . TYR A 1 78 ? 5.714 -0.992 10.172 1.00 66.44 78 TYR A CA 1
ATOM 566 C C . TYR A 1 78 ? 5.705 -2.066 11.278 1.00 66.44 78 TYR A C 1
ATOM 568 O O . TYR A 1 78 ? 6.428 -3.060 11.165 1.00 66.44 78 TYR A O 1
ATOM 576 N N . ASP A 1 79 ? 4.914 -1.880 12.339 1.00 69.44 79 ASP A N 1
ATOM 577 C CA . ASP A 1 79 ? 4.703 -2.884 13.383 1.00 69.44 79 ASP A CA 1
ATOM 578 C C . ASP A 1 79 ? 3.428 -3.695 13.095 1.00 69.44 79 ASP A C 1
ATOM 580 O O . ASP A 1 79 ? 2.318 -3.180 13.190 1.00 69.44 79 ASP A O 1
ATOM 584 N N . PHE A 1 80 ? 3.592 -4.975 12.744 1.00 65.56 80 PHE A N 1
ATOM 585 C CA . PHE A 1 80 ? 2.488 -5.904 12.454 1.00 65.56 80 PHE A CA 1
ATOM 586 C C . PHE A 1 80 ? 1.697 -6.329 13.705 1.00 65.56 80 PHE A C 1
ATOM 588 O O . PHE A 1 80 ? 0.662 -6.985 13.586 1.00 65.56 80 PHE A O 1
ATOM 595 N N . ASP A 1 81 ? 2.179 -5.995 14.907 1.00 68.56 81 ASP A N 1
ATOM 596 C CA . ASP A 1 81 ? 1.444 -6.211 16.155 1.00 68.56 81 ASP A CA 1
ATOM 597 C C . ASP A 1 81 ? 0.567 -4.996 16.525 1.00 68.56 81 ASP A C 1
ATOM 599 O O . ASP A 1 81 ? -0.278 -5.096 17.425 1.00 68.56 81 ASP A O 1
ATOM 603 N N . THR A 1 82 ? 0.731 -3.855 15.841 1.00 70.00 82 THR A N 1
ATOM 604 C CA . THR A 1 82 ? -0.114 -2.668 16.013 1.00 70.00 82 THR A CA 1
ATOM 605 C C . THR A 1 82 ? -1.343 -2.788 15.109 1.00 70.00 82 THR A C 1
ATOM 607 O O . THR A 1 82 ? -1.217 -2.656 13.894 1.00 70.00 82 THR A O 1
ATOM 610 N N . PRO A 1 83 ? -2.552 -3.004 15.663 1.00 69.81 83 PRO A N 1
ATOM 611 C CA . PRO A 1 83 ? -3.745 -3.138 14.840 1.00 69.81 83 PRO A CA 1
ATOM 612 C C . PRO A 1 83 ? -4.054 -1.850 14.073 1.00 69.81 83 PRO A C 1
ATOM 614 O O . PRO A 1 83 ? -3.962 -0.745 14.626 1.00 69.81 83 PRO A O 1
ATOM 617 N N . CYS A 1 84 ? -4.497 -2.031 12.828 1.00 74.88 84 CYS A N 1
ATOM 618 C CA . CYS A 1 84 ? -5.396 -1.095 12.169 1.00 74.88 84 CYS A CA 1
ATOM 619 C C . CYS A 1 84 ? -6.792 -1.181 12.837 1.00 74.88 84 CYS A C 1
ATOM 621 O O . CYS A 1 84 ? -7.426 -0.118 12.977 1.00 74.88 84 CYS A O 1
#

Sequence (84 aa):
MRLGLASGLIIAGLLVAPAALATPGQCWNSPFGGFCDELPDADGSFLHCEYTGFGSSSYRNCYQACLDAGGRLYPTDYDFDTPC

Nearest PDB structures (foldseek):
  1obp-assembly1_B  TM=5.293E-01  e=5.514E-01  Bos taurus
  5hlm-assembly1_A  TM=5.803E-01  e=9.787E-01  Gallus gallus
  1ij8-assembly1_B  TM=5.902E-01  e=1.381E+00  Gallus gallus
  1gt4-assembly1_B  TM=4.492E-01  e=8.239E-01  Bos taurus
  4es7-assembly1_A  TM=6.630E-01  e=3.878E+00  Homo sapiens

Foldseek 3Di:
DDDDDDPPDPPDDDDDDDPPQDDAQDWDDDLAWTWGWHHADPLQKTKIWTWGDHPDDIDIDIAIWHQDPVRHTDGDPPDPVHHD

Radius of gyration: 19.96 Å; Cα contacts (8 Å, |Δi|>4): 127; chains: 1; bounding box: 47×26×65 Å

Mean predicted aligned error: 12.37 Å

pLDDT: mean 72.08, std 15.73, range [42.31, 90.75]